Protein AF-A0A1B6AU17-F1 (afdb_monomer_lite)

Sequence (61 aa):
MPPRSLERHRKPEPAKPPAECDVCRSSVHERQLAEARGDWHKVSDLNAELGNHPHAKRSAR

Structure (mmCIF, N/CA/C/O backbone):
data_AF-A0A1B6AU17-F1
#
_entry.id   AF-A0A1B6AU17-F1
#
loop_
_atom_site.group_PDB
_atom_site.id
_atom_site.type_symbol
_atom_site.label_atom_id
_atom_site.label_alt_id
_atom_site.label_comp_id
_atom_site.label_asym_id
_atom_site.label_entity_id
_atom_site.label_seq_id
_atom_site.pdbx_PDB_ins_code
_atom_site.Cartn_x
_atom_site.Cartn_y
_atom_site.Cartn_z
_atom_site.occupancy
_atom_site.B_iso_or_equiv
_atom_site.auth_seq_id
_atom_site.auth_comp_id
_atom_site.auth_asym_id
_atom_site.auth_atom_id
_atom_site.pdbx_PDB_model_num
ATOM 1 N N . MET A 1 1 ? 22.359 32.973 -1.952 1.00 48.78 1 MET A N 1
ATOM 2 C CA . MET A 1 1 ? 22.134 31.574 -1.532 1.00 48.78 1 MET A CA 1
ATOM 3 C C . MET A 1 1 ? 20.648 31.413 -1.221 1.00 48.78 1 MET A C 1
ATOM 5 O O . MET A 1 1 ? 20.246 31.851 -0.150 1.00 48.78 1 MET A O 1
ATOM 9 N N . PRO A 1 2 ? 19.802 30.929 -2.147 1.00 54.69 2 PRO A N 1
ATOM 10 C CA . PRO A 1 2 ? 18.392 30.685 -1.837 1.00 54.69 2 PRO A CA 1
ATOM 11 C C . PRO A 1 2 ? 18.245 29.474 -0.890 1.00 54.69 2 PRO A C 1
ATOM 13 O O . PRO A 1 2 ? 19.106 28.587 -0.908 1.00 54.69 2 PRO A O 1
ATOM 16 N N . PRO A 1 3 ? 17.204 29.434 -0.034 1.00 54.66 3 PRO A N 1
ATOM 17 C CA . PRO A 1 3 ? 17.018 28.365 0.941 1.00 54.66 3 PRO A CA 1
ATOM 18 C C . PRO A 1 3 ? 16.683 27.048 0.234 1.00 54.66 3 PRO A C 1
ATOM 20 O O . PRO A 1 3 ? 15.900 27.027 -0.712 1.00 54.66 3 PRO A O 1
ATOM 23 N N . ARG A 1 4 ? 17.308 25.959 0.701 1.00 59.03 4 ARG A N 1
ATOM 24 C CA . ARG A 1 4 ? 17.125 24.582 0.215 1.00 59.03 4 ARG A CA 1
ATOM 25 C C . ARG A 1 4 ? 15.635 24.276 0.136 1.00 59.03 4 ARG A C 1
ATOM 27 O O . ARG A 1 4 ? 14.990 24.116 1.171 1.00 59.03 4 ARG A O 1
ATOM 34 N N . SER A 1 5 ? 15.105 24.201 -1.079 1.00 49.97 5 SER A N 1
ATOM 35 C CA . SER A 1 5 ? 13.753 23.736 -1.301 1.00 49.97 5 SER A CA 1
ATOM 36 C C . SER A 1 5 ? 13.597 22.375 -0.623 1.00 49.97 5 SER A C 1
ATOM 38 O O . SER A 1 5 ? 14.357 21.441 -0.889 1.00 49.97 5 SER A O 1
ATOM 40 N N . LEU A 1 6 ? 12.598 22.253 0.248 1.00 56.19 6 LEU A N 1
ATOM 41 C CA . LEU A 1 6 ? 12.077 20.984 0.758 1.00 56.19 6 LEU A CA 1
ATOM 42 C C . LEU A 1 6 ? 11.319 20.275 -0.373 1.00 56.19 6 LEU A C 1
ATOM 44 O O . LEU A 1 6 ? 10.134 19.957 -0.280 1.00 56.19 6 LEU A O 1
ATOM 48 N N . GLU A 1 7 ? 11.998 20.116 -1.504 1.00 52.03 7 GLU A N 1
ATOM 49 C CA . GLU A 1 7 ? 11.460 19.531 -2.703 1.00 52.03 7 GLU A CA 1
ATOM 50 C C . GLU A 1 7 ? 11.261 18.045 -2.456 1.00 52.03 7 GLU A C 1
ATOM 52 O O . GLU A 1 7 ? 12.169 17.224 -2.538 1.00 52.03 7 GLU A O 1
ATOM 57 N N . ARG A 1 8 ? 9.979 17.735 -2.263 1.00 54.84 8 ARG A N 1
ATOM 58 C CA . ARG A 1 8 ? 9.366 16.494 -2.709 1.00 54.84 8 ARG A CA 1
ATOM 59 C C . ARG A 1 8 ? 9.735 15.333 -1.799 1.00 54.84 8 ARG A C 1
ATOM 61 O O . ARG A 1 8 ? 10.332 14.347 -2.221 1.00 54.84 8 ARG A O 1
ATOM 6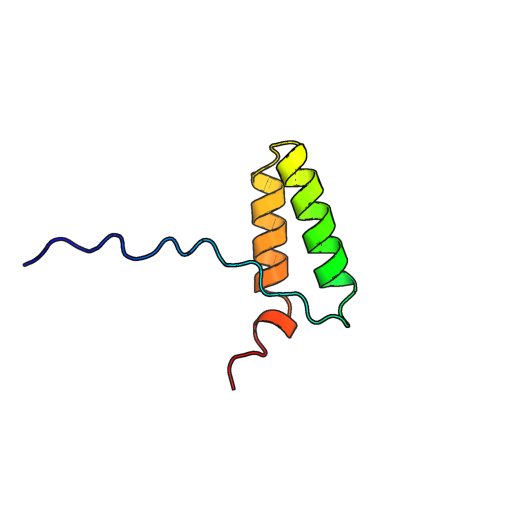8 N N . HIS A 1 9 ? 9.142 15.355 -0.606 1.00 51.31 9 HIS A N 1
ATOM 69 C CA . HIS A 1 9 ? 8.567 14.127 -0.061 1.00 51.31 9 HIS A CA 1
ATOM 70 C C . HIS A 1 9 ? 7.453 13.677 -1.026 1.00 51.31 9 HIS A C 1
ATOM 72 O O . HIS A 1 9 ? 6.259 13.820 -0.769 1.00 51.31 9 HIS A O 1
ATOM 78 N N . ARG A 1 10 ? 7.851 13.222 -2.222 1.00 52.41 10 ARG A N 1
ATOM 79 C CA . ARG A 1 10 ? 7.005 12.461 -3.122 1.00 52.41 10 ARG A CA 1
ATOM 80 C C . ARG A 1 10 ? 6.676 11.240 -2.291 1.00 52.41 10 ARG A C 1
ATOM 82 O O . ARG A 1 10 ? 7.509 10.344 -2.191 1.00 52.41 10 ARG A O 1
ATOM 89 N N . LYS A 1 11 ? 5.506 11.240 -1.639 1.00 49.34 11 LYS A N 1
ATOM 90 C CA . LYS A 1 11 ? 4.885 9.991 -1.202 1.00 49.34 11 LYS A CA 1
ATOM 91 C C . LYS A 1 11 ? 5.080 9.054 -2.387 1.00 49.34 11 LYS A C 1
ATOM 93 O O . LYS A 1 11 ? 4.657 9.459 -3.475 1.00 49.34 11 LYS A O 1
ATOM 98 N N . PRO A 1 12 ? 5.827 7.945 -2.248 1.00 52.75 12 PRO A N 1
ATOM 99 C CA . PRO A 1 12 ? 6.009 7.038 -3.360 1.00 52.75 12 PRO A CA 1
ATOM 100 C C . PRO A 1 12 ? 4.596 6.683 -3.791 1.00 52.75 12 PRO A C 1
ATOM 102 O O . PRO A 1 12 ? 3.839 6.088 -3.025 1.00 52.75 12 PRO A O 1
ATOM 105 N N . GLU A 1 13 ? 4.188 7.202 -4.951 1.00 52.59 13 GLU A N 1
ATOM 106 C CA . GLU A 1 13 ? 2.939 6.78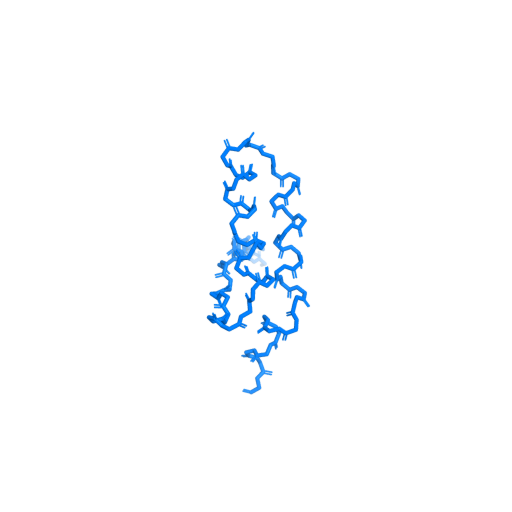0 -5.552 1.00 52.59 13 GLU A CA 1
ATOM 107 C C . GLU A 1 13 ? 3.058 5.267 -5.600 1.00 52.59 13 GLU A C 1
ATOM 109 O O . GLU A 1 13 ? 4.102 4.782 -6.055 1.00 52.59 13 GLU A O 1
ATOM 114 N N . PRO A 1 14 ? 2.086 4.523 -5.051 1.00 54.69 14 PRO A N 1
ATOM 115 C CA . PRO A 1 14 ? 2.189 3.083 -5.043 1.00 54.69 14 PRO A CA 1
ATOM 116 C C . PRO A 1 14 ? 2.337 2.670 -6.496 1.00 54.69 14 PRO A C 1
ATOM 118 O O . PRO A 1 14 ? 1.415 2.870 -7.292 1.00 54.69 14 PRO A O 1
ATOM 121 N N . ALA A 1 15 ? 3.538 2.201 -6.850 1.00 57.38 15 ALA A N 1
ATOM 122 C CA . ALA A 1 15 ? 3.827 1.709 -8.179 1.00 57.38 15 ALA A CA 1
ATOM 123 C C . ALA A 1 15 ? 2.706 0.724 -8.479 1.00 57.38 15 ALA A C 1
ATOM 125 O O . ALA A 1 15 ? 2.503 -0.212 -7.699 1.00 57.38 15 ALA A O 1
ATOM 126 N N . LYS A 1 16 ? 1.897 1.010 -9.510 1.00 54.72 16 LYS A N 1
ATOM 127 C CA . LYS A 1 16 ? 0.781 0.132 -9.854 1.00 54.72 16 LYS A CA 1
ATOM 128 C C . LYS A 1 16 ? 1.392 -1.257 -10.004 1.00 54.72 16 LYS A C 1
ATOM 130 O O . LYS A 1 16 ? 2.288 -1.401 -10.841 1.00 54.72 16 LYS A O 1
ATOM 135 N N . PRO A 1 17 ? 1.000 -2.229 -9.162 1.00 54.88 17 PRO A N 1
ATOM 136 C CA . PRO A 1 17 ? 1.572 -3.553 -9.256 1.00 54.88 17 PRO A CA 1
ATOM 137 C C . PRO A 1 17 ? 1.324 -4.025 -10.690 1.00 54.88 17 PRO A C 1
ATOM 139 O O . PRO A 1 17 ? 0.208 -3.832 -11.193 1.00 54.88 17 PRO A O 1
ATOM 142 N N . PRO A 1 18 ? 2.330 -4.588 -11.381 1.00 56.41 18 PRO A N 1
ATOM 143 C CA . PRO A 1 18 ? 2.056 -5.275 -12.629 1.00 56.41 18 PRO A CA 1
ATOM 144 C C . PRO A 1 18 ? 0.936 -6.270 -12.336 1.00 56.41 18 PRO A C 1
ATOM 146 O O . PRO A 1 18 ? 0.996 -6.983 -11.331 1.00 56.41 18 PRO A O 1
ATOM 149 N N . ALA A 1 19 ? -0.113 -6.269 -13.159 1.00 57.16 19 ALA A N 1
ATOM 150 C CA . ALA A 1 19 ? -1.339 -7.029 -12.898 1.00 57.16 19 ALA A CA 1
ATOM 151 C C . ALA A 1 19 ? -1.090 -8.540 -12.690 1.00 57.16 19 ALA A C 1
ATOM 153 O O . ALA A 1 19 ? -1.947 -9.227 -12.139 1.00 57.16 19 ALA A O 1
ATOM 154 N N . GLU A 1 20 ? 0.092 -9.003 -13.092 1.00 63.91 20 GLU A N 1
ATOM 155 C CA . GLU A 1 20 ? 0.635 -10.360 -13.076 1.00 63.91 20 GLU A CA 1
ATOM 156 C C . GLU A 1 20 ? 1.444 -10.752 -11.820 1.00 63.91 20 GLU A C 1
ATOM 158 O O . GLU A 1 20 ? 1.909 -11.883 -11.758 1.00 63.91 20 GLU A O 1
ATOM 163 N N . CYS A 1 21 ? 1.640 -9.874 -10.822 1.00 75.88 21 CYS A N 1
ATOM 164 C CA . CYS A 1 21 ? 2.370 -10.244 -9.600 1.00 75.88 21 CYS A CA 1
ATOM 165 C C . CYS A 1 21 ? 1.464 -10.341 -8.363 1.00 75.88 21 CYS A C 1
ATOM 167 O O . CYS A 1 21 ? 1.079 -9.328 -7.768 1.00 75.88 21 CYS A O 1
ATOM 169 N N . ASP A 1 22 ? 1.190 -11.574 -7.929 1.00 78.12 22 ASP A N 1
ATOM 170 C CA . ASP A 1 22 ? 0.418 -11.873 -6.717 1.00 78.12 22 ASP A CA 1
ATOM 171 C C . ASP A 1 22 ? 1.068 -11.344 -5.435 1.00 78.12 22 ASP A C 1
ATOM 173 O O . ASP A 1 22 ? 0.357 -10.942 -4.512 1.00 78.12 22 ASP A O 1
ATOM 177 N N . VAL A 1 23 ? 2.404 -11.261 -5.391 1.00 78.19 23 VAL A N 1
ATOM 178 C CA . VAL A 1 23 ? 3.141 -10.680 -4.257 1.00 78.19 23 VAL A CA 1
ATOM 179 C C . VAL A 1 23 ? 2.852 -9.187 -4.161 1.00 78.19 23 VAL A C 1
ATOM 181 O O . VAL A 1 23 ? 2.409 -8.717 -3.120 1.00 78.19 23 VAL A O 1
ATOM 184 N N . CYS A 1 24 ? 2.987 -8.436 -5.261 1.00 77.81 24 CYS A N 1
ATOM 185 C CA . CYS A 1 24 ? 2.687 -7.006 -5.234 1.00 77.81 24 CYS A CA 1
ATOM 186 C C . CYS A 1 24 ? 1.205 -6.731 -4.930 1.00 77.81 24 CYS A C 1
ATOM 188 O O . CYS A 1 24 ? 0.890 -5.758 -4.247 1.00 77.81 24 CYS A O 1
ATOM 190 N N . ARG A 1 25 ? 0.284 -7.581 -5.407 1.00 80.00 25 ARG A N 1
ATOM 191 C CA . ARG A 1 25 ? -1.148 -7.461 -5.092 1.00 80.00 25 ARG A CA 1
ATOM 192 C C . ARG A 1 25 ? -1.424 -7.732 -3.609 1.00 80.00 25 ARG A C 1
ATOM 194 O O . ARG A 1 25 ? -2.149 -6.957 -2.986 1.00 80.00 25 ARG A O 1
ATOM 201 N N . SER A 1 26 ? -0.819 -8.779 -3.051 1.00 85.25 26 SER A N 1
ATOM 202 C CA . SER A 1 26 ? -0.934 -9.130 -1.631 1.00 85.25 26 SER A CA 1
ATOM 203 C C .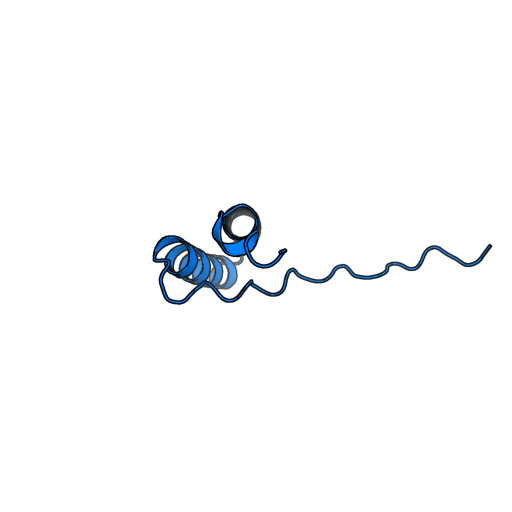 SER A 1 26 ? -0.364 -8.029 -0.740 1.00 85.25 26 SER A C 1
ATOM 205 O O . SER A 1 26 ? -1.079 -7.533 0.124 1.00 85.25 26 SER A O 1
ATOM 207 N N . SER A 1 27 ? 0.843 -7.529 -1.026 1.00 83.88 27 SER A N 1
ATOM 208 C CA . SER A 1 27 ? 1.457 -6.448 -0.245 1.00 83.88 27 SER A CA 1
ATOM 209 C C . SER A 1 27 ? 0.652 -5.144 -0.297 1.00 83.88 27 SER A C 1
ATOM 211 O O . SER A 1 27 ? 0.564 -4.439 0.705 1.00 83.88 27 SER A O 1
ATOM 213 N N . VAL A 1 28 ? 0.018 -4.808 -1.431 1.00 84.12 28 VAL A N 1
ATOM 214 C CA . VAL A 1 28 ? -0.884 -3.640 -1.517 1.00 84.12 28 VAL A CA 1
ATOM 215 C C . VAL A 1 28 ? -2.139 -3.837 -0.664 1.00 84.12 28 VAL A C 1
ATOM 217 O O . VAL A 1 28 ? -2.569 -2.892 -0.003 1.00 84.12 28 VAL A O 1
ATOM 220 N N . HIS A 1 29 ? -2.716 -5.040 -0.649 1.00 86.38 29 HIS A N 1
ATOM 221 C CA . HIS A 1 29 ? -3.872 -5.355 0.191 1.00 86.38 29 HIS A CA 1
ATOM 222 C C . HIS A 1 29 ? -3.495 -5.307 1.680 1.00 86.38 29 HIS A C 1
ATOM 224 O O . HIS A 1 29 ? -4.152 -4.626 2.465 1.00 86.38 29 HIS A O 1
ATOM 230 N N . GLU A 1 30 ? -2.389 -5.936 2.072 1.00 87.19 30 GLU A N 1
ATOM 231 C CA . GLU A 1 30 ? -1.889 -5.883 3.448 1.00 87.19 30 GLU A CA 1
ATOM 232 C C . GLU A 1 30 ? -1.568 -4.456 3.890 1.00 87.19 30 GLU A C 1
ATOM 234 O O . GLU A 1 30 ? -1.841 -4.090 5.034 1.00 87.19 30 GLU A O 1
ATOM 239 N N . ARG A 1 31 ? -1.074 -3.612 2.976 1.00 89.00 31 ARG A N 1
ATOM 240 C CA . ARG A 1 31 ? -0.831 -2.198 3.261 1.00 89.00 31 ARG A CA 1
ATOM 241 C C . ARG A 1 31 ? -2.136 -1.483 3.584 1.00 89.00 31 ARG A C 1
ATOM 243 O O . ARG A 1 31 ? -2.185 -0.781 4.582 1.00 89.00 31 ARG A O 1
ATOM 250 N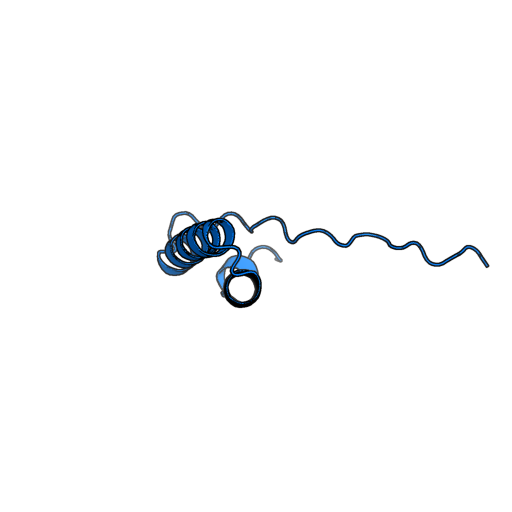 N . GLN A 1 32 ? -3.196 -1.698 2.804 1.00 87.00 32 GLN A N 1
ATOM 251 C CA . GLN A 1 32 ? -4.511 -1.102 3.073 1.00 87.00 32 GLN A CA 1
ATOM 252 C C . GLN A 1 32 ? -5.082 -1.556 4.424 1.00 87.00 32 GLN A C 1
ATOM 254 O O . GLN A 1 32 ? -5.659 -0.749 5.151 1.00 87.00 32 GLN A O 1
ATOM 259 N N . LEU A 1 33 ? -4.883 -2.825 4.792 1.00 89.44 33 LEU A N 1
ATOM 260 C CA . LEU A 1 33 ? -5.286 -3.346 6.100 1.00 89.44 33 LEU A CA 1
ATOM 261 C C . LEU A 1 33 ? -4.472 -2.721 7.240 1.00 89.44 33 LEU A C 1
ATOM 263 O O . LEU A 1 33 ? -5.038 -2.376 8.276 1.00 89.44 33 LEU A O 1
ATOM 267 N N . ALA A 1 34 ? -3.163 -2.546 7.057 1.00 87.81 34 ALA A N 1
ATOM 268 C CA . ALA A 1 34 ? -2.296 -1.875 8.020 1.00 87.81 34 ALA A CA 1
ATOM 269 C C . ALA A 1 34 ? -2.632 -0.378 8.149 1.00 87.81 34 ALA A C 1
ATOM 271 O O . ALA A 1 34 ? -2.709 0.131 9.263 1.00 87.81 34 ALA A O 1
ATOM 272 N N . GLU A 1 35 ? -2.923 0.308 7.039 1.00 86.94 35 GLU A N 1
ATOM 273 C CA . GLU A 1 35 ? -3.412 1.693 7.022 1.00 86.94 35 GLU A CA 1
ATOM 274 C C . GLU A 1 35 ? -4.729 1.814 7.806 1.00 86.94 35 GLU A C 1
ATOM 276 O O . GLU A 1 35 ? -4.855 2.693 8.657 1.00 86.94 35 GLU A O 1
ATOM 281 N N . ALA A 1 36 ? -5.677 0.893 7.599 1.00 88.88 36 ALA A N 1
ATOM 282 C CA . ALA A 1 36 ? -6.945 0.861 8.332 1.00 88.88 36 ALA A CA 1
ATOM 283 C C . ALA A 1 36 ? -6.769 0.589 9.838 1.00 88.88 36 ALA A C 1
ATOM 285 O O . ALA A 1 36 ? -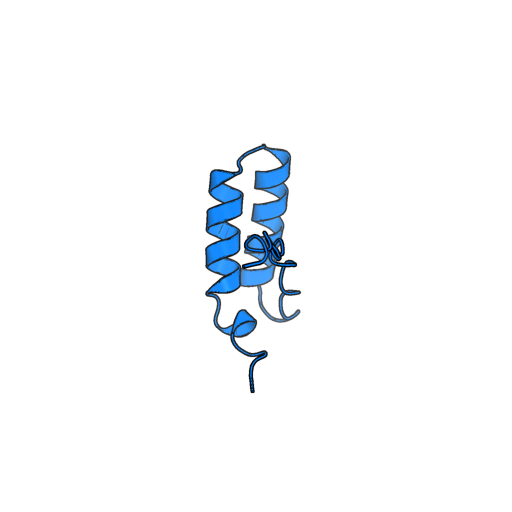7.564 1.059 10.649 1.00 88.88 36 ALA A O 1
ATOM 286 N N . ARG A 1 37 ? -5.723 -0.152 10.221 1.00 89.69 37 ARG A N 1
ATOM 287 C CA . ARG A 1 37 ? -5.354 -0.408 11.623 1.00 89.69 37 ARG A CA 1
ATOM 288 C C . ARG A 1 37 ? -4.542 0.729 12.255 1.00 89.69 37 ARG A C 1
ATOM 290 O O . ARG A 1 37 ? -4.346 0.714 13.464 1.00 89.69 37 ARG A O 1
ATOM 297 N N . GLY A 1 38 ? -4.083 1.709 11.469 1.00 91.25 38 GLY A N 1
ATOM 298 C CA . GLY A 1 38 ? -3.174 2.767 11.928 1.00 91.25 38 GLY A CA 1
ATOM 299 C C . GLY A 1 38 ? -1.729 2.296 12.135 1.00 91.25 38 GLY A C 1
ATOM 300 O O . GLY A 1 38 ? -0.942 2.967 12.802 1.00 91.25 38 GLY A O 1
ATOM 301 N N . ASP A 1 39 ? -1.368 1.150 11.563 1.00 88.88 39 ASP A N 1
ATOM 302 C CA . ASP A 1 39 ? -0.098 0.461 11.771 1.00 88.88 39 ASP A CA 1
ATOM 303 C C . ASP A 1 39 ? 0.969 0.950 10.771 1.00 88.88 39 ASP A C 1
ATOM 305 O O . ASP A 1 39 ? 1.384 0.264 9.832 1.00 88.88 39 ASP A O 1
ATOM 309 N N . TRP A 1 40 ? 1.399 2.204 10.939 1.00 85.12 40 TRP A N 1
ATOM 310 C CA . TRP A 1 40 ? 2.295 2.895 9.997 1.00 85.12 40 TRP A CA 1
ATOM 311 C C . TRP A 1 40 ? 3.684 2.254 9.855 1.00 85.12 40 TRP A C 1
ATOM 313 O O . TRP A 1 40 ? 4.339 2.417 8.820 1.00 85.12 40 TRP A O 1
ATOM 323 N N . HIS A 1 41 ? 4.126 1.499 10.867 1.00 88.88 41 HIS A N 1
ATOM 324 C CA . HIS A 1 41 ? 5.354 0.711 10.795 1.00 88.88 41 HIS A CA 1
ATOM 325 C C . HIS A 1 41 ? 5.228 -0.387 9.731 1.00 88.88 41 HIS A C 1
ATOM 327 O O . HIS A 1 41 ? 6.065 -0.487 8.835 1.00 88.88 41 HIS A O 1
ATOM 333 N N . LYS A 1 42 ? 4.128 -1.150 9.765 1.00 86.81 42 LYS A N 1
ATOM 334 C CA . LYS A 1 42 ? 3.848 -2.208 8.787 1.00 86.81 42 LYS A CA 1
ATOM 335 C C . LYS A 1 42 ? 3.619 -1.647 7.381 1.00 86.81 42 LYS A C 1
ATOM 337 O O . LYS A 1 42 ? 4.069 -2.236 6.405 1.00 86.81 42 LYS A O 1
ATOM 342 N N . VAL A 1 43 ? 2.989 -0.476 7.271 1.00 86.75 43 VAL A 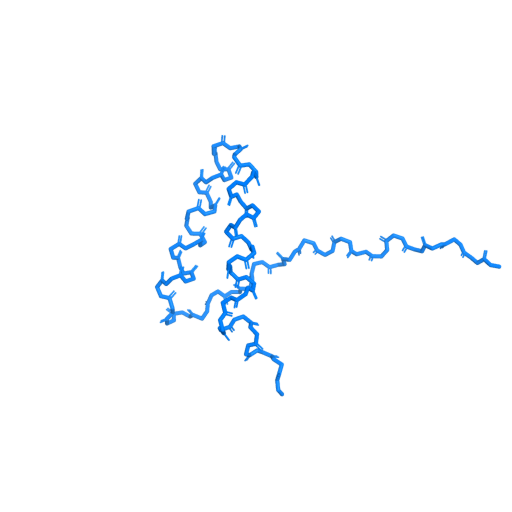N 1
ATOM 343 C CA . VAL A 1 43 ? 2.835 0.236 5.989 1.00 86.75 43 VAL A CA 1
ATOM 344 C C . VAL A 1 43 ? 4.192 0.586 5.371 1.00 86.75 43 VAL A C 1
ATOM 346 O O . VAL A 1 43 ? 4.367 0.445 4.161 1.00 86.75 43 VAL A O 1
ATOM 349 N N . SER A 1 44 ? 5.153 1.027 6.187 1.00 85.69 44 SER A N 1
ATOM 350 C CA . SER A 1 44 ? 6.491 1.404 5.711 1.00 85.69 44 SER A CA 1
ATOM 351 C C . SER A 1 44 ? 7.304 0.194 5.254 1.00 85.69 44 SER A C 1
ATOM 353 O O . SER A 1 44 ? 7.943 0.263 4.206 1.00 85.69 44 SER A O 1
ATOM 355 N N . ASP A 1 45 ? 7.223 -0.911 5.998 1.00 86.88 45 ASP A N 1
ATOM 356 C CA . ASP A 1 45 ? 7.826 -2.203 5.651 1.00 86.88 45 ASP A CA 1
ATOM 357 C C . ASP A 1 45 ? 7.317 -2.698 4.286 1.00 86.88 45 ASP A C 1
ATOM 359 O O . ASP A 1 45 ? 8.089 -2.844 3.340 1.00 86.88 45 ASP A O 1
ATOM 363 N N . LEU A 1 46 ? 5.993 -2.772 4.120 1.00 85.25 46 LEU A N 1
ATOM 364 C CA . LEU A 1 46 ? 5.356 -3.185 2.864 1.00 85.25 46 LEU A CA 1
ATOM 365 C C . LEU A 1 46 ? 5.677 -2.244 1.695 1.00 85.25 46 LEU A C 1
ATOM 367 O O . LEU A 1 46 ? 5.785 -2.680 0.550 1.00 85.25 46 LEU A O 1
ATOM 371 N N . ASN A 1 47 ? 5.846 -0.946 1.953 1.00 82.75 47 ASN A N 1
ATOM 372 C CA . ASN A 1 47 ? 6.250 0.009 0.926 1.00 82.75 47 ASN A CA 1
ATOM 373 C C . ASN A 1 47 ? 7.717 -0.187 0.498 1.00 82.75 47 ASN A C 1
ATOM 375 O O . ASN A 1 47 ? 8.032 -0.040 -0.686 1.00 82.75 47 ASN A O 1
ATOM 379 N N . ALA A 1 48 ? 8.607 -0.539 1.431 1.00 84.19 48 ALA A N 1
ATOM 380 C CA . ALA A 1 48 ? 9.986 -0.902 1.119 1.00 84.19 48 ALA A CA 1
ATOM 381 C C . ALA A 1 48 ? 10.051 -2.213 0.321 1.00 84.19 48 ALA A C 1
ATOM 383 O O . ALA A 1 48 ? 10.764 -2.275 -0.682 1.00 84.19 48 ALA A O 1
ATOM 384 N N . GLU A 1 49 ? 9.258 -3.221 0.696 1.00 83.69 49 GLU A N 1
ATOM 385 C CA . GLU A 1 49 ? 9.145 -4.481 -0.045 1.00 83.69 49 GLU A CA 1
ATOM 386 C C . GLU A 1 49 ? 8.618 -4.258 -1.466 1.00 83.69 49 GLU A C 1
ATOM 388 O O . GLU A 1 49 ? 9.243 -4.699 -2.432 1.00 83.69 49 GLU A O 1
ATOM 393 N N . LEU A 1 50 ? 7.536 -3.486 -1.620 1.00 79.06 50 LEU A N 1
ATOM 394 C CA . LEU A 1 50 ? 6.981 -3.115 -2.926 1.00 79.06 50 LEU A CA 1
ATOM 395 C C . LEU A 1 50 ? 7.993 -2.357 -3.796 1.00 79.06 50 LEU A C 1
ATOM 397 O O . LEU A 1 50 ? 8.078 -2.613 -4.996 1.00 79.06 50 LEU A O 1
ATOM 401 N N . GLY A 1 51 ? 8.770 -1.443 -3.210 1.00 76.31 51 GLY A N 1
ATOM 402 C CA . GLY A 1 51 ? 9.792 -0.674 -3.925 1.00 76.31 51 GLY A CA 1
ATOM 403 C C . GLY A 1 51 ? 11.047 -1.480 -4.279 1.00 76.31 51 GLY A C 1
ATOM 404 O O . GLY A 1 51 ? 11.691 -1.210 -5.296 1.00 76.31 51 GLY A O 1
ATOM 405 N N . ASN A 1 52 ? 11.406 -2.474 -3.464 1.00 76.69 52 ASN A N 1
ATOM 406 C CA . ASN A 1 52 ? 12.536 -3.359 -3.739 1.00 76.69 52 ASN A CA 1
ATOM 407 C C . ASN A 1 52 ? 12.167 -4.532 -4.656 1.00 76.69 52 ASN A C 1
ATOM 409 O O . ASN A 1 52 ? 13.061 -5.158 -5.231 1.00 76.69 52 ASN A O 1
ATOM 413 N N . HIS A 1 53 ? 10.873 -4.810 -4.825 1.00 73.81 53 HIS A N 1
ATOM 414 C CA . HIS A 1 53 ? 10.402 -5.890 -5.673 1.00 73.81 53 HIS A CA 1
ATOM 415 C C . HIS A 1 53 ? 10.895 -5.697 -7.122 1.00 73.81 53 HIS A C 1
ATOM 417 O O . HIS A 1 53 ? 10.790 -4.592 -7.672 1.00 73.81 53 HIS A O 1
ATOM 423 N N . PRO A 1 54 ? 11.423 -6.746 -7.785 1.00 69.06 54 PRO A N 1
ATOM 424 C CA . PRO A 1 54 ? 12.093 -6.636 -9.086 1.00 69.06 54 PRO A CA 1
ATOM 425 C C . PRO A 1 54 ? 11.224 -6.018 -10.189 1.00 69.06 54 PRO A C 1
ATOM 427 O O . PRO A 1 54 ? 11.750 -5.465 -11.152 1.00 69.06 54 PRO A O 1
ATOM 430 N N . HIS A 1 55 ? 9.901 -6.046 -10.033 1.00 67.25 55 HIS A N 1
ATOM 431 C CA . HIS A 1 55 ? 8.963 -5.438 -10.970 1.00 67.25 55 HIS A CA 1
ATOM 432 C C . HIS A 1 55 ? 8.841 -3.911 -10.832 1.00 67.25 55 HIS A C 1
ATOM 434 O O . HIS A 1 55 ? 8.562 -3.243 -11.821 1.00 67.25 55 HIS A O 1
ATOM 440 N N . ALA A 1 56 ? 9.089 -3.336 -9.650 1.00 59.91 56 ALA A N 1
ATOM 441 C CA . ALA A 1 56 ? 9.059 -1.884 -9.449 1.00 59.91 56 ALA A CA 1
ATOM 442 C C . ALA A 1 56 ? 10.311 -1.195 -10.022 1.00 59.91 56 ALA A C 1
ATOM 444 O O . ALA A 1 56 ? 10.240 -0.077 -10.530 1.00 59.91 56 ALA A O 1
ATOM 445 N N . LYS A 1 57 ? 11.458 -1.889 -10.010 1.00 53.31 57 LYS A N 1
ATOM 446 C CA . LYS A 1 57 ? 12.716 -1.416 -10.617 1.00 53.31 57 LYS A CA 1
ATOM 447 C C . LYS A 1 57 ? 12.763 -1.587 -12.142 1.00 53.31 57 LYS A C 1
ATOM 449 O O . LYS A 1 57 ? 13.629 -1.004 -12.788 1.00 53.31 57 LYS A O 1
ATOM 454 N N . ARG A 1 58 ? 11.826 -2.333 -12.740 1.00 49.88 58 ARG A N 1
ATOM 455 C CA . ARG A 1 58 ? 11.784 -2.617 -14.187 1.00 49.88 58 ARG A CA 1
ATOM 456 C C . ARG A 1 58 ? 10.972 -1.603 -15.007 1.00 49.88 58 ARG A C 1
ATOM 458 O O . ARG A 1 58 ? 10.474 -1.950 -16.067 1.00 49.88 58 ARG A O 1
ATOM 465 N N . SER A 1 59 ? 10.870 -0.357 -14.544 1.00 46.78 59 SER A N 1
ATOM 466 C CA . SER A 1 59 ? 10.404 0.784 -15.361 1.00 46.78 59 SER A CA 1
ATOM 467 C C . SER A 1 59 ? 11.519 1.786 -15.683 1.00 46.78 59 SER A C 1
ATOM 469 O O . SER A 1 59 ? 11.244 2.877 -16.169 1.00 46.78 59 SER A O 1
ATOM 471 N N . ALA A 1 60 ? 12.781 1.430 -15.427 1.00 42.66 60 ALA A N 1
ATOM 472 C CA . ALA A 1 60 ? 13.942 2.192 -15.873 1.00 42.66 60 ALA A CA 1
ATOM 473 C C . ALA A 1 60 ? 14.737 1.370 -16.897 1.00 42.66 60 ALA A C 1
ATOM 475 O O . ALA A 1 60 ? 15.732 0.725 -16.559 1.00 42.66 60 ALA A O 1
ATOM 476 N N . ARG A 1 61 ? 14.282 1.361 -18.149 1.00 40.16 61 ARG A N 1
ATOM 477 C CA . ARG A 1 61 ? 15.165 1.120 -19.290 1.00 40.16 61 ARG A CA 1
ATOM 478 C C . ARG A 1 61 ? 14.761 2.000 -20.454 1.00 40.16 61 ARG A C 1
ATOM 480 O O . ARG A 1 61 ? 13.537 2.121 -20.671 1.00 40.16 61 ARG A O 1
#

pLDDT: mean 70.4, std 15.9, range [40.16, 91.25]

Secondary structure (DSSP, 8-state):
--------------PPPPTT-HHHHHHHHHHHHHHHHT-HHHHHHHHHHHHHSTTTGGG--

Radius of gyration: 14.33 Å; chains: 1; bounding box: 29×43×31 Å

Foldseek 3Di:
DDDPPPPDPPVPPQQPPPPPDPLSVVLVVVLVVCVVVVNVVSNVVSSVVSCPPPRNVVVPD